Protein AF-A0A9W7JMW3-F1 (afdb_monomer_lite)

Secondary structure (DSSP, 8-state):
-HHHHHHHHHHTTHHHHHHHHTHHHHHHHHHHHHHHHHHHHHHHHTTT-------HHHHHHHHHHHHHHHHHHH-------S--PPPP---TTTEEEETTTTEEEE-SPPPGGGS--SS-TTSTTTTS--GGG-----

Structure (mmCIF, N/CA/C/O backbone):
data_AF-A0A9W7JMW3-F1
#
_entry.id   AF-A0A9W7JMW3-F1
#
loop_
_atom_site.group_PDB
_atom_site.id
_atom_site.type_symbol
_atom_site.label_atom_id
_atom_site.label_alt_id
_atom_site.label_comp_id
_atom_site.label_asym_id
_atom_site.label_entity_id
_atom_site.label_seq_id
_atom_site.pdbx_PDB_ins_code
_atom_site.Cartn_x
_atom_site.Cartn_y
_atom_site.Cartn_z
_atom_site.occupancy
_atom_site.B_iso_or_equiv
_atom_site.auth_seq_id
_atom_site.auth_comp_id
_atom_site.auth_asym_id
_atom_site.auth_atom_id
_atom_site.pdbx_PDB_model_num
ATOM 1 N N . MET A 1 1 ? 12.491 -7.756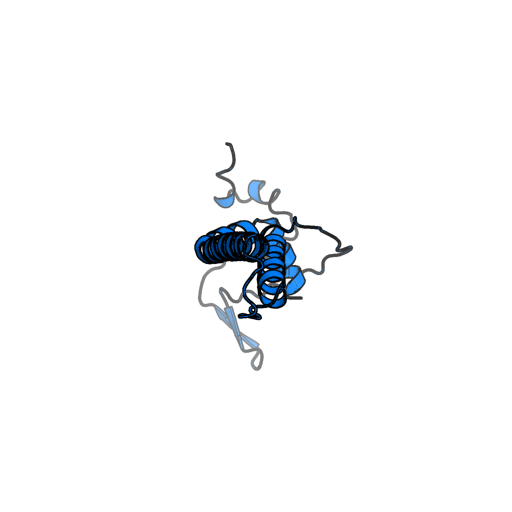 0.850 1.00 78.38 1 MET A N 1
ATOM 2 C CA . MET A 1 1 ? 12.387 -7.120 -0.487 1.00 78.38 1 MET A CA 1
ATOM 3 C C . MET A 1 1 ? 11.031 -6.43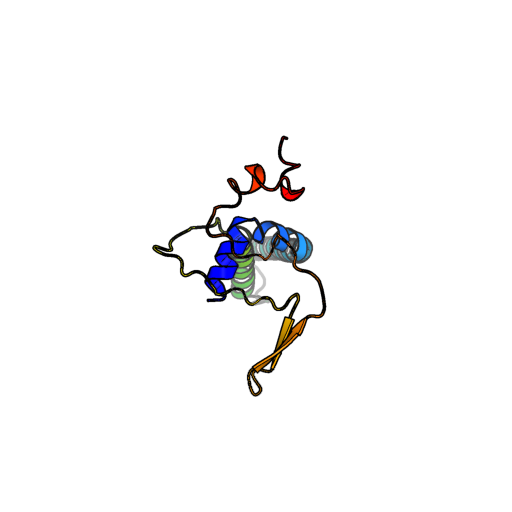7 -0.698 1.00 78.38 1 MET A C 1
ATOM 5 O O . MET A 1 1 ? 11.012 -5.236 -0.925 1.00 78.38 1 MET A O 1
ATOM 9 N N . GLN A 1 2 ? 9.910 -7.156 -0.553 1.00 83.00 2 GLN A N 1
ATOM 10 C CA . GLN A 1 2 ? 8.554 -6.598 -0.707 1.00 83.00 2 GLN A CA 1
ATOM 11 C C . GLN A 1 2 ? 8.212 -5.500 0.318 1.00 83.00 2 GLN A C 1
ATOM 13 O O . GLN A 1 2 ? 7.648 -4.474 -0.047 1.00 83.00 2 GLN A O 1
ATOM 18 N N . GLU A 1 3 ? 8.619 -5.648 1.584 1.00 81.19 3 GLU A N 1
ATOM 19 C CA . GLU A 1 3 ? 8.388 -4.604 2.598 1.00 81.19 3 GLU A CA 1
ATOM 20 C C . GLU A 1 3 ? 9.114 -3.285 2.298 1.00 81.19 3 GLU A C 1
ATOM 22 O O . GLU A 1 3 ? 8.619 -2.205 2.624 1.00 81.19 3 GLU A O 1
ATOM 27 N N . GLU A 1 4 ? 10.299 -3.344 1.686 1.00 79.69 4 GLU A N 1
ATOM 28 C CA . GLU A 1 4 ? 11.038 -2.140 1.305 1.00 79.69 4 GLU A CA 1
ATOM 29 C C . GLU A 1 4 ? 10.361 -1.408 0.152 1.00 79.69 4 GLU A C 1
ATOM 31 O O . GLU A 1 4 ? 10.333 -0.176 0.157 1.00 7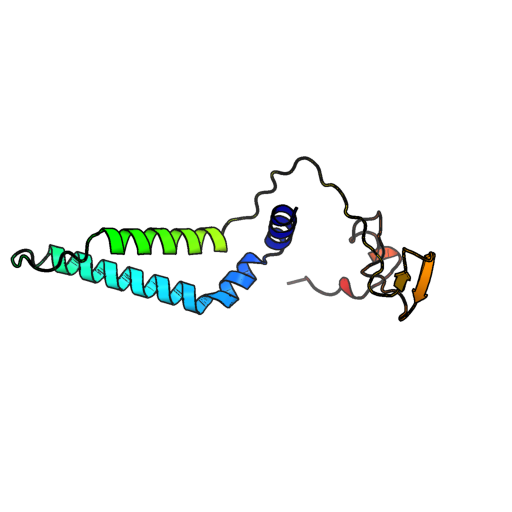9.69 4 GLU A O 1
ATOM 36 N N . ASP A 1 5 ? 9.808 -2.148 -0.810 1.00 80.19 5 ASP A N 1
ATOM 37 C CA . ASP A 1 5 ? 9.004 -1.578 -1.889 1.00 80.19 5 ASP A CA 1
ATOM 38 C C . ASP A 1 5 ? 7.738 -0.946 -1.329 1.00 80.19 5 ASP A C 1
ATOM 40 O O . ASP A 1 5 ? 7.464 0.212 -1.625 1.00 80.19 5 ASP A O 1
ATOM 44 N N . LEU A 1 6 ? 7.038 -1.638 -0.426 1.00 81.50 6 LEU A N 1
ATOM 45 C CA . LEU A 1 6 ? 5.866 -1.092 0.250 1.00 81.50 6 LEU A CA 1
ATOM 46 C C . LEU A 1 6 ? 6.211 0.210 0.988 1.00 81.50 6 LEU A C 1
ATOM 48 O O . LEU A 1 6 ? 5.522 1.213 0.823 1.00 81.50 6 LEU A O 1
ATOM 52 N N . LYS A 1 7 ? 7.326 0.252 1.731 1.00 81.38 7 LYS A N 1
ATOM 53 C CA . LYS A 1 7 ? 7.832 1.484 2.367 1.00 81.38 7 LYS A CA 1
ATOM 54 C C . LYS A 1 7 ? 8.094 2.595 1.340 1.00 81.38 7 LYS A C 1
ATOM 56 O O . LYS A 1 7 ? 7.827 3.759 1.626 1.00 81.38 7 LYS A O 1
ATOM 61 N N . ARG A 1 8 ? 8.602 2.280 0.144 1.00 79.81 8 ARG A N 1
ATOM 62 C CA . ARG A 1 8 ? 8.807 3.273 -0.931 1.00 79.81 8 ARG A CA 1
ATOM 63 C C . ARG A 1 8 ? 7.479 3.791 -1.477 1.00 79.81 8 ARG A C 1
ATOM 65 O O . ARG A 1 8 ? 7.360 4.997 -1.665 1.00 79.81 8 ARG A O 1
ATOM 72 N N . THR A 1 9 ? 6.487 2.928 -1.664 1.00 79.88 9 THR A N 1
ATOM 73 C CA . THR A 1 9 ? 5.144 3.320 -2.113 1.00 79.88 9 THR A CA 1
ATOM 74 C C . THR A 1 9 ? 4.437 4.178 -1.059 1.00 79.88 9 THR A C 1
ATOM 76 O O . THR A 1 9 ? 3.726 5.127 -1.394 1.00 79.88 9 THR A O 1
ATOM 79 N N . LYS A 1 10 ? 4.655 3.911 0.236 1.00 81.38 10 LYS A N 1
ATOM 80 C CA . LYS A 1 10 ? 4.120 4.720 1.351 1.00 81.38 10 LYS A CA 1
ATOM 81 C C . 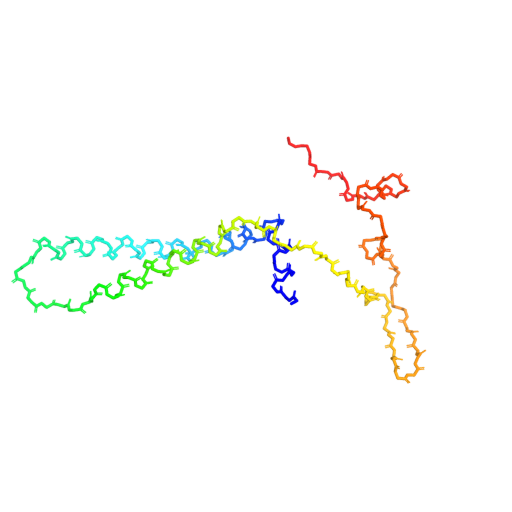LYS A 1 10 ? 4.598 6.172 1.306 1.00 81.38 10 LYS A C 1
ATOM 83 O O . LYS A 1 10 ? 3.813 7.078 1.567 1.00 81.38 10 LYS A O 1
ATOM 88 N N . LYS A 1 11 ? 5.836 6.416 0.855 1.00 79.62 11 LYS A N 1
ATOM 89 C CA . LYS A 1 11 ? 6.395 7.769 0.673 1.00 79.62 11 LYS A CA 1
ATOM 90 C C . LYS A 1 11 ? 5.529 8.663 -0.226 1.00 79.62 11 LYS A C 1
ATOM 92 O O . LYS A 1 11 ? 5.459 9.864 0.006 1.00 79.62 11 LYS A O 1
ATOM 97 N N . PHE A 1 12 ? 4.894 8.091 -1.246 1.00 76.31 12 PHE A N 1
ATOM 98 C CA . PHE A 1 12 ? 4.062 8.828 -2.203 1.00 76.31 12 PHE A CA 1
ATOM 99 C C . PHE A 1 12 ? 2.576 8.836 -1.824 1.00 76.31 12 PHE A C 1
ATOM 101 O O . PHE A 1 12 ? 1.733 9.200 -2.633 1.00 76.31 12 PHE A O 1
ATOM 108 N N . GLY A 1 13 ? 2.243 8.450 -0.589 1.00 75.88 13 GLY A N 1
ATOM 109 C CA . GLY A 1 13 ? 0.877 8.528 -0.085 1.00 75.88 13 GLY A CA 1
ATOM 110 C C . GLY A 1 13 ? -0.009 7.343 -0.458 1.00 75.88 13 GLY A C 1
ATOM 111 O O . GLY A 1 13 ? -1.225 7.483 -0.398 1.00 75.88 13 GLY A O 1
ATOM 112 N N . SER A 1 14 ? 0.551 6.170 -0.781 1.00 77.44 14 SER A N 1
ATOM 113 C CA . SER A 1 14 ? -0.273 4.954 -0.952 1.00 77.44 14 SER A CA 1
ATOM 114 C C . SER A 1 14 ? -1.150 4.647 0.262 1.00 77.44 14 SER A C 1
ATOM 116 O O . SER A 1 14 ? -2.269 4.188 0.090 1.00 77.44 14 SER A O 1
ATOM 118 N N . GLU A 1 15 ? -0.710 4.982 1.476 1.00 78.12 15 GLU A N 1
ATOM 119 C CA . GLU A 1 15 ? -1.547 4.891 2.680 1.00 78.12 15 GLU A CA 1
ATOM 120 C C . GLU A 1 15 ? -2.803 5.761 2.601 1.00 78.12 15 GLU A C 1
ATOM 122 O O . GLU A 1 15 ? -3.876 5.302 2.979 1.00 78.12 15 GLU A O 1
ATOM 127 N N . LYS A 1 16 ? -2.706 6.974 2.040 1.00 77.75 16 LYS A N 1
ATOM 128 C CA . LYS A 1 16 ? -3.866 7.857 1.841 1.00 77.75 16 LYS A CA 1
ATOM 129 C C . LYS A 1 16 ? -4.843 7.266 0.826 1.00 77.75 16 LYS A C 1
ATOM 131 O O . LYS A 1 16 ? -6.051 7.358 1.019 1.00 77.75 16 LYS A O 1
ATOM 136 N N . VAL A 1 17 ? -4.321 6.627 -0.224 1.00 78.06 17 VAL A N 1
ATOM 137 C CA . VAL A 1 17 ? -5.134 5.914 -1.221 1.00 78.06 17 VAL A CA 1
ATOM 138 C C . VAL A 1 17 ? -5.836 4.711 -0.582 1.00 78.06 17 VAL A C 1
ATOM 140 O O . VAL A 1 17 ? -7.043 4.558 -0.745 1.00 78.06 17 VAL A O 1
ATOM 143 N N . CYS A 1 18 ? -5.117 3.908 0.210 1.00 78.88 18 CYS A N 1
ATOM 144 C CA . CYS A 1 18 ? -5.684 2.772 0.941 1.00 78.88 18 CYS A CA 1
ATOM 145 C C . CYS A 1 18 ? -6.728 3.196 1.988 1.00 78.88 18 CYS A C 1
ATOM 147 O O . CYS A 1 18 ? -7.723 2.503 2.191 1.00 78.88 18 CYS A O 1
ATOM 149 N N . LEU A 1 19 ? -6.530 4.331 2.663 1.00 78.44 19 LEU A N 1
ATOM 150 C CA . LEU A 1 19 ? -7.492 4.876 3.627 1.00 78.44 19 LEU A CA 1
ATOM 151 C C . LEU A 1 19 ? -8.777 5.335 2.921 1.00 78.44 19 LEU A C 1
ATOM 153 O O . LEU A 1 19 ? -9.872 5.092 3.421 1.00 78.44 19 LEU A O 1
ATOM 157 N N . GLY A 1 20 ? -8.652 5.927 1.728 1.00 78.88 20 GLY A N 1
ATOM 158 C CA . GLY A 1 20 ? -9.791 6.262 0.873 1.00 78.88 20 GLY A CA 1
ATOM 159 C C . GLY A 1 20 ? -10.558 5.029 0.386 1.00 78.88 20 GLY A C 1
ATOM 160 O O . GLY A 1 20 ? -11.785 5.010 0.454 1.00 78.88 20 GLY A O 1
ATOM 161 N N . SER A 1 21 ? -9.860 3.972 -0.043 1.00 81.81 21 SER A N 1
ATOM 162 C CA . SER A 1 21 ? -10.512 2.743 -0.519 1.00 81.81 21 SER A CA 1
ATOM 163 C C . SER A 1 21 ? -11.185 1.941 0.601 1.00 81.81 21 SER A C 1
ATOM 165 O O . SER A 1 21 ? -12.239 1.350 0.383 1.00 81.81 21 SER A O 1
ATOM 167 N N . SER A 1 22 ? -10.630 1.962 1.817 1.00 81.50 22 SER A N 1
ATOM 168 C CA . SER A 1 22 ? -11.177 1.277 3.004 1.00 81.50 22 SER A CA 1
ATOM 169 C C . SER A 1 22 ? -12.040 2.175 3.905 1.00 81.50 22 SER A C 1
ATOM 171 O O . SER A 1 22 ? -12.372 1.813 5.038 1.00 81.50 22 SER A O 1
ATOM 173 N N . PHE A 1 23 ? -12.465 3.340 3.408 1.00 83.94 23 PHE A N 1
ATOM 174 C CA . PHE A 1 23 ? -13.175 4.351 4.197 1.00 83.94 23 PHE A CA 1
ATOM 175 C C . PHE A 1 23 ? -14.460 3.820 4.859 1.00 83.94 23 PHE A C 1
ATOM 177 O O . PHE A 1 23 ? -14.756 4.133 6.016 1.00 83.94 23 PHE A O 1
ATOM 184 N N . ALA A 1 24 ? -15.223 2.982 4.153 1.00 87.62 24 ALA A N 1
ATOM 185 C CA . ALA A 1 24 ? -16.447 2.383 4.685 1.00 87.62 24 ALA A CA 1
ATOM 186 C C . ALA A 1 24 ? -16.167 1.424 5.856 1.00 87.62 24 ALA A C 1
ATOM 188 O O . ALA A 1 24 ? -16.888 1.440 6.857 1.00 87.62 24 ALA A O 1
ATOM 189 N N . GLU A 1 25 ? -15.102 0.625 5.768 1.00 85.88 25 GLU A N 1
ATOM 190 C CA . GLU A 1 25 ? -14.715 -0.317 6.822 1.00 85.88 25 GLU A CA 1
ATOM 191 C C . GLU A 1 25 ? -14.248 0.410 8.080 1.00 85.88 25 GLU A C 1
ATOM 193 O O . GLU A 1 25 ? -14.693 0.087 9.186 1.00 85.88 25 GLU A O 1
ATOM 198 N N . HIS A 1 26 ? -13.426 1.449 7.912 1.00 85.19 26 HIS A N 1
ATOM 199 C CA . HIS A 1 26 ? -12.954 2.269 9.022 1.00 85.19 26 HIS A CA 1
ATOM 200 C C . HIS A 1 26 ? -14.125 2.938 9.764 1.00 85.19 26 HIS A C 1
ATOM 202 O O . HIS A 1 26 ? -14.222 2.878 10.994 1.00 85.19 26 HIS A O 1
ATOM 208 N N . ASN A 1 27 ? -15.092 3.489 9.024 1.00 85.94 27 ASN A N 1
ATOM 209 C CA . ASN A 1 27 ? -16.298 4.077 9.610 1.00 85.94 27 ASN A CA 1
ATOM 210 C C . ASN A 1 27 ? -17.203 3.043 10.291 1.00 85.94 27 ASN A C 1
ATOM 212 O O . ASN A 1 27 ? -17.777 3.325 11.347 1.00 85.94 27 ASN A O 1
ATOM 216 N N . ARG A 1 28 ? -17.317 1.834 9.731 1.00 87.62 28 ARG A N 1
ATOM 217 C CA . ARG A 1 28 ? -18.051 0.726 10.357 1.00 87.62 28 ARG A CA 1
ATOM 218 C C . ARG A 1 28 ? -17.426 0.343 11.697 1.00 87.62 28 ARG A C 1
ATOM 220 O O . ARG A 1 28 ? -18.146 0.190 12.682 1.00 87.62 28 ARG A O 1
ATOM 227 N N . MET A 1 29 ? -16.098 0.242 11.761 1.00 86.19 29 MET A N 1
ATOM 228 C CA . MET A 1 29 ? -15.383 -0.036 13.010 1.00 86.19 29 MET A CA 1
ATOM 229 C C . MET A 1 29 ? -15.587 1.076 14.040 1.00 86.19 29 MET A C 1
ATOM 231 O O . MET A 1 29 ? -15.882 0.776 15.196 1.00 86.19 29 MET A O 1
ATOM 235 N N . LYS A 1 30 ? -15.519 2.345 13.619 1.00 85.44 30 LYS A N 1
ATOM 236 C CA . LYS A 1 30 ? -15.781 3.498 14.490 1.00 85.44 30 LYS A CA 1
ATOM 237 C C . LYS A 1 30 ? -17.186 3.442 15.096 1.00 85.44 30 LYS A C 1
ATOM 239 O O . LYS A 1 30 ? -17.330 3.561 16.308 1.00 85.44 30 LYS A O 1
ATOM 244 N N . ARG A 1 31 ? -18.225 3.210 14.283 1.00 86.19 31 ARG A N 1
ATOM 245 C CA . ARG A 1 31 ? -19.619 3.099 14.761 1.00 86.19 31 ARG A CA 1
ATOM 246 C C . ARG A 1 31 ? -19.794 1.969 15.774 1.00 86.19 31 ARG A C 1
ATOM 248 O O . ARG A 1 31 ? -20.399 2.187 16.819 1.00 86.19 31 ARG A O 1
ATOM 255 N N . ASN A 1 32 ? -19.215 0.800 15.499 1.00 84.69 32 ASN A N 1
ATOM 256 C CA . ASN A 1 32 ? -19.257 -0.332 16.423 1.00 84.69 32 ASN A CA 1
ATOM 257 C C . ASN A 1 32 ? -18.587 0.012 17.759 1.00 84.69 32 ASN A C 1
ATOM 259 O O . ASN A 1 32 ? -19.141 -0.288 18.810 1.00 84.69 32 ASN A O 1
ATOM 263 N N . LEU A 1 33 ? -17.435 0.690 17.732 1.00 82.12 33 LEU A N 1
ATOM 264 C CA . LEU A 1 33 ? -16.745 1.129 18.945 1.00 82.12 33 LEU A CA 1
ATOM 265 C C . LEU A 1 33 ? -17.626 2.049 19.805 1.00 82.12 33 LEU A C 1
ATOM 267 O O . LEU A 1 33 ? -17.740 1.834 21.011 1.00 82.12 33 LEU A O 1
ATOM 271 N N . TYR A 1 34 ? -18.273 3.046 19.190 1.00 82.94 34 TYR A N 1
ATOM 272 C CA . TYR A 1 34 ? -19.188 3.949 19.896 1.00 82.94 34 TYR A CA 1
ATOM 273 C C . TYR A 1 34 ? -20.387 3.208 20.490 1.00 82.94 34 TYR A C 1
ATOM 275 O O . TYR A 1 34 ? -20.733 3.459 21.641 1.00 82.94 34 TYR A O 1
ATOM 283 N N . TYR A 1 35 ? -20.970 2.271 19.741 1.00 81.44 35 TYR A N 1
ATOM 284 C CA . TYR A 1 35 ? -22.086 1.446 20.204 1.00 81.44 35 TYR A CA 1
ATOM 285 C C . TYR A 1 35 ? -21.702 0.551 21.390 1.00 81.44 35 TYR A C 1
ATOM 287 O O . TYR A 1 35 ? -22.429 0.465 22.376 1.00 81.44 35 TYR A O 1
ATOM 295 N N . PHE A 1 36 ? -20.531 -0.088 21.344 1.00 76.12 36 PHE A N 1
ATOM 296 C CA . PHE A 1 36 ? -20.058 -0.890 22.471 1.00 76.12 36 PHE A CA 1
ATOM 297 C C . PHE A 1 36 ? -19.698 -0.029 23.683 1.00 76.12 36 PHE A C 1
ATOM 299 O O . PHE A 1 36 ? -19.967 -0.438 24.809 1.00 76.12 36 PHE A O 1
ATOM 306 N N . LYS A 1 37 ? -19.138 1.168 23.472 1.00 77.19 37 LYS A N 1
ATOM 307 C CA . LYS A 1 37 ? -18.853 2.112 24.557 1.00 77.19 37 LYS A CA 1
ATOM 308 C C . LYS A 1 37 ? -20.143 2.556 25.251 1.00 77.19 37 LYS A C 1
ATOM 310 O O . LYS A 1 37 ? -20.197 2.536 26.475 1.00 77.19 37 LYS A O 1
ATOM 315 N N . SER A 1 38 ? -21.187 2.918 24.501 1.00 72.69 38 SER A N 1
ATOM 316 C CA . SER A 1 38 ? -22.474 3.309 25.091 1.00 72.69 38 SER A CA 1
ATOM 317 C C . SER A 1 38 ? -23.158 2.147 25.812 1.00 72.69 38 SER A C 1
ATOM 319 O O . SER A 1 38 ? -23.662 2.343 26.914 1.00 72.69 38 SER A O 1
ATOM 321 N N . LEU A 1 39 ? -23.117 0.938 25.241 1.00 72.44 39 LEU A N 1
ATOM 322 C CA . LEU A 1 39 ? -23.639 -0.274 25.876 1.00 72.44 39 LEU A CA 1
ATOM 323 C C . LEU A 1 39 ? -22.915 -0.579 27.197 1.00 72.44 39 LEU A C 1
ATOM 325 O O . LEU A 1 39 ? -23.553 -0.905 28.193 1.00 72.44 39 LEU A O 1
ATOM 329 N N . PHE A 1 40 ? -21.588 -0.431 27.219 1.00 69.12 40 PHE A N 1
ATOM 330 C CA . PHE A 1 40 ? -20.783 -0.627 28.423 1.00 69.12 40 PHE A CA 1
ATOM 331 C C . PHE A 1 40 ? -21.129 0.399 29.515 1.00 69.12 40 PHE A C 1
ATOM 333 O O . PHE A 1 40 ? -21.404 0.007 30.646 1.00 69.12 40 PHE A O 1
ATOM 340 N N . LEU A 1 41 ? -21.213 1.693 29.170 1.00 67.69 41 LEU A N 1
ATOM 341 C CA . LEU A 1 41 ? -21.619 2.748 30.112 1.00 67.69 41 LEU A CA 1
ATOM 342 C C . LEU A 1 41 ? -23.054 2.569 30.639 1.00 67.69 41 LEU A C 1
ATOM 344 O O . LEU A 1 41 ? -23.340 2.927 31.781 1.00 67.69 41 LEU A O 1
ATOM 348 N N . TRP A 1 42 ? -23.969 2.053 29.814 1.00 57.50 42 TRP A N 1
ATOM 349 C CA . TRP A 1 42 ? -25.348 1.780 30.222 1.00 57.50 42 TRP A CA 1
ATOM 350 C C . TRP A 1 42 ? -25.415 0.640 31.245 1.00 57.50 42 TRP A C 1
ATOM 352 O O . TRP A 1 42 ? -26.012 0.808 32.307 1.00 57.50 42 TRP A O 1
ATOM 362 N N . ASN A 1 43 ? -24.718 -0.468 30.977 1.00 59.69 43 ASN A N 1
ATOM 363 C CA . ASN A 1 43 ? -24.677 -1.633 31.865 1.00 59.69 43 ASN A CA 1
ATOM 364 C C . ASN A 1 43 ? -24.023 -1.334 33.228 1.00 59.69 43 ASN A C 1
ATOM 366 O O . ASN A 1 43 ? -24.403 -1.938 34.231 1.00 59.69 43 ASN A O 1
ATOM 370 N N . GLU A 1 44 ? -23.066 -0.399 33.300 1.00 62.81 44 GLU A N 1
ATOM 371 C CA . GLU A 1 44 ? -22.494 0.047 34.581 1.00 62.81 44 GLU A CA 1
ATOM 372 C C . GLU A 1 44 ? -23.496 0.821 35.450 1.00 62.81 44 GLU A C 1
ATOM 374 O O . GLU A 1 44 ? -23.465 0.687 36.674 1.00 62.81 44 GLU A O 1
ATOM 379 N N . LYS A 1 45 ? -24.408 1.592 34.839 1.00 64.75 45 LYS A N 1
ATOM 380 C CA . LYS A 1 45 ? -25.454 2.338 35.559 1.00 64.75 45 LYS A CA 1
ATOM 381 C C . LYS A 1 45 ? -26.605 1.454 36.049 1.00 64.75 45 LYS A C 1
ATOM 383 O O . LYS A 1 45 ? -27.248 1.806 37.032 1.00 64.75 45 LYS A O 1
ATOM 388 N N . THR A 1 46 ? -26.873 0.318 35.406 1.00 58.88 46 THR A N 1
ATOM 389 C CA . THR A 1 46 ? -28.045 -0.542 35.676 1.00 58.88 46 THR A CA 1
ATOM 390 C C . THR A 1 46 ? -27.722 -1.786 36.519 1.00 58.88 46 THR A C 1
ATOM 392 O O . THR A 1 46 ? -28.312 -2.841 36.304 1.00 58.88 46 THR A O 1
ATOM 395 N N . ARG A 1 47 ? -26.777 -1.688 37.466 1.00 54.00 47 ARG A N 1
ATOM 396 C CA . ARG A 1 47 ? -26.097 -2.786 38.201 1.00 54.00 47 ARG A CA 1
ATOM 397 C C . ARG A 1 47 ? -26.951 -3.712 39.108 1.00 54.00 47 ARG A C 1
ATOM 399 O O . ARG A 1 47 ? -26.424 -4.255 40.071 1.00 54.00 47 ARG A O 1
ATOM 406 N N . ASN A 1 48 ? -28.219 -3.969 38.785 1.00 51.41 48 ASN A N 1
ATOM 407 C CA . ASN A 1 48 ? -29.113 -4.834 39.570 1.00 51.41 48 ASN A CA 1
ATOM 408 C C . ASN A 1 48 ? -29.481 -6.178 38.906 1.00 51.41 48 ASN A C 1
ATOM 410 O O . ASN A 1 48 ? -30.274 -6.915 39.483 1.00 51.41 48 ASN A O 1
ATOM 414 N N . LEU A 1 49 ? -28.942 -6.544 37.732 1.00 54.16 49 LEU A N 1
ATOM 415 C CA . LEU A 1 49 ? -29.272 -7.827 37.081 1.00 54.16 49 LEU A CA 1
ATOM 416 C C . LEU A 1 49 ? -28.025 -8.613 36.628 1.00 54.16 49 LEU A C 1
ATOM 418 O O . LEU A 1 49 ? -27.212 -8.083 35.866 1.00 54.16 49 LEU A O 1
ATOM 422 N N . PRO A 1 50 ? -27.862 -9.885 37.053 1.00 48.22 50 PRO A N 1
ATOM 423 C CA . PRO A 1 50 ? -26.690 -10.694 36.757 1.00 48.22 50 PRO A CA 1
ATOM 424 C C . PRO A 1 50 ? -26.927 -11.488 35.475 1.00 48.22 50 PRO A C 1
ATOM 426 O O . PRO A 1 50 ? -27.118 -12.700 35.508 1.00 48.22 50 PRO A O 1
ATOM 429 N N . THR A 1 51 ? -26.998 -10.844 34.314 1.00 47.22 51 THR A N 1
ATOM 430 C CA . THR A 1 51 ? -27.057 -11.618 33.065 1.00 47.22 51 THR A CA 1
ATOM 431 C C . THR A 1 51 ? -26.614 -10.781 31.885 1.00 47.22 51 THR A C 1
ATOM 433 O O . THR A 1 51 ? -27.398 -10.060 31.286 1.00 47.22 51 THR A O 1
ATOM 436 N N . GLN A 1 52 ? -25.325 -10.867 31.567 1.00 50.91 52 GLN A N 1
ATOM 437 C CA . GLN A 1 52 ? -24.826 -11.210 30.235 1.00 50.91 52 GLN A CA 1
ATOM 438 C C . GLN A 1 52 ? -23.349 -10.830 30.190 1.00 50.91 52 GLN A C 1
ATOM 440 O O . GLN A 1 52 ? -22.963 -9.678 30.015 1.00 50.91 52 GLN A O 1
ATOM 445 N N . THR A 1 53 ? -22.509 -11.844 30.335 1.00 50.91 53 THR A N 1
ATOM 446 C CA . THR A 1 53 ? -21.052 -11.824 30.223 1.00 50.91 53 THR A CA 1
ATOM 447 C C . THR A 1 53 ? -20.606 -11.510 28.786 1.00 50.91 53 THR A C 1
ATOM 449 O O . THR A 1 53 ? -19.736 -12.182 28.243 1.00 50.91 53 THR A O 1
ATOM 452 N N . ARG A 1 54 ? -21.180 -10.503 28.103 1.00 57.56 54 ARG A N 1
ATOM 453 C CA . ARG A 1 54 ? -20.591 -9.965 26.867 1.00 57.56 54 ARG A CA 1
ATOM 454 C C . ARG A 1 54 ? -19.448 -9.049 27.274 1.00 57.56 54 ARG A C 1
ATOM 456 O O . ARG A 1 54 ? -19.543 -7.835 27.394 1.00 57.56 54 ARG A O 1
ATOM 463 N N . SER A 1 55 ? -18.395 -9.768 27.617 1.00 62.34 55 SER A N 1
ATOM 464 C CA . SER A 1 55 ? -17.260 -9.402 28.429 1.00 62.34 55 SER A CA 1
ATOM 465 C C . SER A 1 55 ? -16.452 -8.242 27.844 1.00 62.34 55 SER A C 1
ATOM 467 O O . SER A 1 55 ? -16.341 -8.156 26.617 1.00 62.34 55 SER A O 1
ATOM 469 N N . PRO A 1 56 ? -15.788 -7.433 28.685 1.00 62.97 56 PRO A N 1
ATOM 470 C CA . PRO A 1 56 ? -14.791 -6.424 28.291 1.00 62.97 56 PRO A CA 1
ATOM 471 C C . PRO A 1 56 ? -13.767 -6.893 27.234 1.00 62.97 56 PRO A C 1
ATOM 473 O O . PRO A 1 56 ? -13.200 -6.072 26.521 1.00 62.97 56 PRO A O 1
ATOM 476 N N . ILE A 1 57 ? -13.590 -8.206 27.060 1.00 68.06 57 ILE A N 1
ATOM 477 C CA . ILE A 1 57 ? -12.834 -8.854 25.977 1.00 68.06 57 ILE A CA 1
ATOM 478 C C . ILE A 1 57 ? -13.296 -8.393 24.582 1.00 68.06 57 ILE A C 1
ATOM 480 O O . ILE A 1 57 ? -12.464 -8.064 23.738 1.00 68.06 57 ILE A O 1
ATOM 484 N N . VAL A 1 58 ? -14.609 -8.316 24.328 1.00 69.25 58 VAL A N 1
ATOM 485 C CA . VAL A 1 58 ? -15.146 -7.895 23.022 1.00 69.25 58 VAL A CA 1
ATOM 486 C C . VAL A 1 58 ? -14.811 -6.425 22.769 1.00 69.25 58 VAL A C 1
ATOM 488 O O . VAL A 1 58 ? -14.294 -6.086 21.707 1.00 69.25 58 VAL A O 1
ATOM 491 N N . TYR A 1 59 ? -15.009 -5.558 23.763 1.00 71.38 59 TYR A N 1
ATOM 492 C CA . TYR A 1 59 ? -14.666 -4.137 23.673 1.00 71.38 59 TYR A CA 1
ATOM 493 C C . TYR A 1 59 ? -13.159 -3.908 23.464 1.00 71.38 59 TYR A C 1
ATOM 495 O O . TYR A 1 59 ? -12.771 -3.156 22.568 1.00 71.38 59 TYR A O 1
ATOM 503 N N . ASN A 1 60 ? -12.309 -4.633 24.199 1.00 75.69 60 ASN A N 1
ATOM 504 C CA . ASN A 1 60 ? -10.855 -4.604 24.025 1.00 75.69 60 ASN A CA 1
ATOM 505 C C . ASN A 1 60 ? -10.428 -5.064 22.625 1.00 75.69 60 ASN A C 1
ATOM 507 O O . ASN A 1 60 ? -9.546 -4.453 22.024 1.00 75.69 60 ASN A O 1
ATOM 511 N N . SER A 1 61 ? -11.086 -6.083 22.062 1.00 76.19 61 SER A N 1
ATOM 512 C CA . SER A 1 61 ? -10.810 -6.537 20.695 1.00 76.19 61 SER A CA 1
ATOM 513 C C . SER A 1 61 ? -11.155 -5.473 19.642 1.00 76.19 61 SER A C 1
ATOM 515 O O . SER A 1 61 ? -10.375 -5.254 18.716 1.00 76.19 61 SER A O 1
ATOM 517 N N . PHE A 1 62 ? -12.272 -4.749 19.804 1.00 77.62 62 PHE A N 1
ATOM 518 C CA . PHE A 1 62 ? -12.657 -3.656 18.904 1.00 77.62 62 PHE A CA 1
ATOM 519 C C . PHE A 1 62 ? -11.723 -2.450 19.026 1.00 77.62 62 PHE A C 1
ATOM 521 O O . PHE A 1 62 ? -11.333 -1.892 18.001 1.00 77.62 62 PHE A O 1
ATOM 528 N N . LEU A 1 63 ? -11.324 -2.087 20.249 1.00 79.62 63 LEU A N 1
ATOM 529 C CA . LEU A 1 63 ? -10.321 -1.050 20.499 1.00 79.62 63 LEU A CA 1
ATOM 530 C C . LEU A 1 63 ? -8.986 -1.388 19.831 1.00 79.62 63 LEU A C 1
ATOM 532 O O . LEU A 1 63 ? -8.467 -0.581 19.065 1.00 79.62 63 LEU A O 1
ATOM 536 N N . TYR A 1 64 ? -8.462 -2.594 20.060 1.00 80.31 64 TYR A N 1
ATOM 537 C CA . TYR A 1 64 ? -7.203 -3.043 19.467 1.00 80.31 64 TYR A CA 1
ATOM 538 C C . TYR A 1 64 ? -7.259 -3.030 17.933 1.00 80.31 64 TYR A C 1
ATOM 540 O O . TYR A 1 64 ? -6.369 -2.499 17.267 1.00 80.31 64 TYR A O 1
ATOM 548 N N . ARG A 1 65 ? -8.347 -3.550 17.355 1.00 80.31 65 ARG A N 1
ATOM 549 C CA . ARG A 1 65 ? -8.526 -3.619 15.900 1.00 80.31 65 ARG A CA 1
ATOM 550 C C . ARG A 1 65 ? -8.680 -2.233 15.260 1.00 80.31 65 ARG A C 1
ATOM 552 O O . ARG A 1 65 ? -8.143 -2.008 14.178 1.00 80.31 65 ARG A O 1
ATOM 559 N N . TYR A 1 66 ? -9.380 -1.306 15.917 1.00 78.56 66 TYR A N 1
ATOM 560 C CA . TYR A 1 66 ? -9.539 0.074 15.447 1.00 78.56 66 TYR A CA 1
ATOM 561 C C . TYR A 1 66 ? -8.229 0.868 15.545 1.00 78.56 66 TYR A C 1
ATOM 563 O O . TYR A 1 66 ? -7.858 1.562 14.596 1.00 78.56 66 TYR A O 1
ATOM 571 N N . SER A 1 67 ? -7.481 0.708 16.640 1.00 79.25 67 SER A N 1
ATOM 572 C CA . SER A 1 67 ? -6.155 1.312 16.807 1.00 79.25 67 SER A CA 1
ATOM 573 C C . SER A 1 67 ? -5.165 0.800 15.762 1.00 79.25 67 SER A C 1
ATOM 575 O O . SER A 1 67 ? -4.494 1.610 15.129 1.00 79.25 67 SER A O 1
ATOM 577 N N . ASN A 1 68 ? -5.135 -0.511 15.495 1.00 81.19 68 ASN A N 1
ATOM 578 C CA . ASN A 1 68 ? -4.294 -1.084 14.440 1.00 81.19 68 ASN A CA 1
ATOM 579 C C . ASN A 1 68 ? -4.701 -0.607 13.043 1.00 81.19 68 ASN A C 1
ATOM 581 O O . ASN A 1 68 ? -3.831 -0.262 12.252 1.00 81.19 68 ASN A O 1
ATOM 585 N N . SER A 1 69 ? -6.002 -0.539 12.737 1.00 77.56 69 SER A N 1
ATOM 586 C CA . SER A 1 69 ? -6.488 0.007 11.460 1.00 77.56 69 SER A CA 1
ATOM 587 C C . SER A 1 69 ? -5.999 1.441 11.260 1.00 77.56 69 SER A C 1
ATOM 589 O O . SER A 1 69 ? -5.397 1.753 10.233 1.00 77.56 69 SER A O 1
ATOM 591 N N . THR A 1 70 ? -6.180 2.283 12.278 1.00 77.62 70 THR A N 1
ATOM 592 C CA . THR A 1 70 ? -5.758 3.686 12.250 1.00 77.62 70 THR A CA 1
ATOM 593 C C . THR A 1 70 ? -4.241 3.796 12.102 1.00 77.62 70 THR A C 1
ATOM 595 O O . THR A 1 70 ? -3.763 4.484 11.203 1.00 77.62 70 THR A O 1
ATOM 598 N N . TYR A 1 71 ? -3.482 3.056 12.915 1.00 76.00 71 TYR A N 1
ATOM 599 C CA . TYR A 1 71 ? -2.021 3.044 12.897 1.00 76.00 71 TYR A CA 1
ATOM 600 C C . TYR A 1 71 ? -1.472 2.590 11.543 1.00 76.00 71 TYR A C 1
ATOM 602 O O . TYR A 1 71 ? -0.669 3.296 10.947 1.00 76.00 71 TYR A O 1
ATOM 610 N N . CYS A 1 72 ? -1.947 1.469 10.997 1.00 72.88 72 CYS A N 1
ATOM 611 C CA . CYS A 1 72 ? -1.498 0.967 9.697 1.00 72.88 72 CYS A CA 1
ATOM 612 C C . CYS A 1 72 ? -1.817 1.925 8.540 1.00 72.88 72 CYS A C 1
ATOM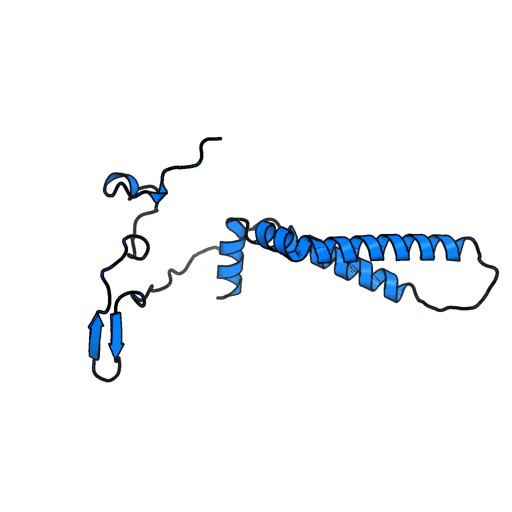 614 O O . CYS A 1 72 ? -1.069 1.956 7.562 1.00 72.88 72 CYS A O 1
ATOM 616 N N . SER A 1 73 ? -2.912 2.683 8.648 1.00 71.06 73 SER A N 1
ATOM 617 C CA . SER A 1 73 ? -3.382 3.613 7.615 1.00 71.06 73 SER A CA 1
ATOM 618 C C . SER A 1 73 ? -2.784 5.022 7.697 1.00 71.06 73 SER A C 1
ATOM 620 O O . SER A 1 73 ? -2.858 5.765 6.723 1.00 71.06 73 SER A O 1
ATOM 622 N N . ALA A 1 74 ? -2.215 5.399 8.844 1.00 69.38 74 ALA A N 1
ATOM 623 C CA . ALA A 1 74 ? -1.745 6.758 9.113 1.00 69.38 74 ALA A CA 1
ATOM 624 C C . ALA A 1 74 ? -0.278 6.809 9.568 1.00 69.38 74 ALA A C 1
ATOM 626 O O . ALA A 1 74 ? 0.169 7.847 10.058 1.00 69.38 74 ALA A O 1
ATOM 627 N N . PHE A 1 75 ? 0.470 5.706 9.452 1.00 71.44 75 PHE A N 1
ATOM 628 C CA . PHE A 1 75 ? 1.844 5.652 9.939 1.00 71.44 75 PHE A CA 1
ATOM 629 C C . PHE A 1 75 ? 2.777 6.504 9.065 1.00 71.44 75 PHE A C 1
ATOM 631 O O . PHE A 1 75 ? 3.067 6.133 7.928 1.00 71.44 75 PHE A O 1
ATOM 638 N N . PRO A 1 76 ? 3.330 7.618 9.577 1.00 67.12 76 PRO A N 1
ATOM 639 C CA . PRO A 1 76 ? 4.185 8.474 8.771 1.00 67.12 76 PRO A CA 1
ATOM 640 C C . PRO A 1 76 ? 5.423 7.709 8.292 1.00 67.12 76 PRO A C 1
ATOM 642 O O . PRO A 1 76 ? 6.070 6.975 9.042 1.00 67.12 76 PRO A O 1
ATOM 645 N N . TYR A 1 77 ? 5.772 7.891 7.016 1.00 71.88 77 TYR A N 1
ATOM 646 C CA . TYR A 1 77 ? 6.927 7.236 6.408 1.00 71.88 77 TYR A CA 1
ATOM 647 C C . TYR A 1 77 ? 8.220 7.558 7.173 1.00 71.88 77 TYR A C 1
ATOM 649 O O . TYR A 1 77 ? 8.744 8.669 7.090 1.00 71.88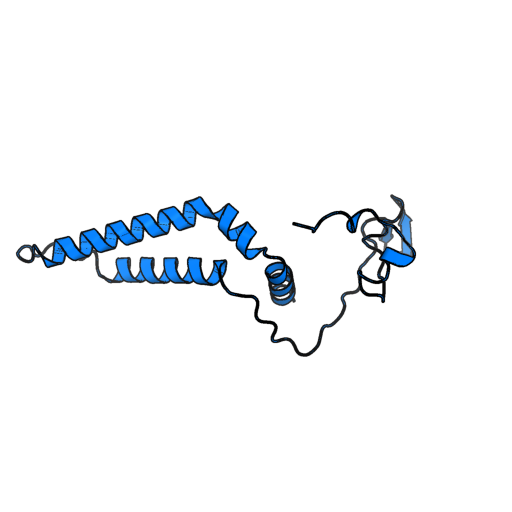 77 TYR A O 1
ATOM 657 N N . GLN A 1 78 ? 8.785 6.560 7.855 1.00 69.06 78 GLN A N 1
ATOM 658 C CA . GLN A 1 78 ? 10.078 6.671 8.525 1.00 69.06 78 GLN A CA 1
ATOM 659 C C . GLN A 1 78 ? 11.157 5.959 7.699 1.00 69.06 78 GLN A C 1
ATOM 661 O O . GLN A 1 78 ? 11.145 4.738 7.516 1.00 69.06 78 GLN A O 1
ATOM 666 N N . LYS A 1 79 ? 12.109 6.726 7.155 1.00 65.62 79 LYS A N 1
ATOM 667 C CA . LYS A 1 79 ? 13.208 6.179 6.348 1.00 65.62 79 LYS A CA 1
ATOM 668 C C . LYS A 1 79 ? 14.387 5.795 7.240 1.00 65.62 79 LYS A C 1
ATOM 670 O O . LYS A 1 79 ? 15.234 6.628 7.526 1.00 65.62 79 LYS A O 1
ATOM 675 N N . THR A 1 80 ? 14.479 4.521 7.609 1.00 67.12 80 THR A N 1
ATOM 676 C CA . THR A 1 80 ? 15.577 3.999 8.449 1.00 67.12 80 THR A CA 1
ATOM 677 C C . THR A 1 80 ? 16.709 3.322 7.664 1.00 67.12 80 THR A C 1
ATOM 679 O O . THR A 1 80 ? 17.726 2.944 8.238 1.00 67.12 80 THR A O 1
ATOM 682 N N . MET A 1 81 ? 16.575 3.159 6.342 1.00 70.50 81 MET A N 1
ATOM 683 C CA . MET A 1 81 ? 17.548 2.392 5.551 1.00 70.50 81 MET A CA 1
ATOM 684 C C . MET A 1 81 ? 18.832 3.165 5.222 1.00 70.50 81 MET A C 1
ATOM 686 O O . MET A 1 81 ? 18.773 4.234 4.609 1.00 70.50 81 MET A O 1
ATOM 690 N N . LYS A 1 82 ? 19.982 2.556 5.559 1.00 72.94 82 LYS A N 1
ATOM 691 C CA . LYS A 1 82 ? 21.340 3.115 5.407 1.00 72.94 82 LYS A CA 1
ATOM 692 C C . LYS A 1 82 ? 21.859 3.132 3.962 1.00 72.94 82 LYS A C 1
ATOM 694 O O . LYS A 1 82 ? 22.536 4.076 3.572 1.00 72.94 82 LYS A O 1
ATOM 699 N N . ARG A 1 83 ? 21.546 2.117 3.148 1.00 76.38 83 ARG A N 1
ATOM 700 C CA . ARG A 1 83 ? 21.917 2.032 1.720 1.00 76.38 83 ARG A CA 1
ATOM 701 C C . ARG A 1 83 ? 20.771 1.429 0.909 1.00 76.38 83 ARG A C 1
ATOM 703 O O . ARG A 1 83 ? 19.913 0.749 1.462 1.00 76.38 83 ARG A O 1
ATOM 710 N N . ARG A 1 84 ? 20.729 1.720 -0.394 1.00 74.50 84 ARG A N 1
ATOM 711 C CA . ARG A 1 84 ? 19.725 1.188 -1.328 1.00 74.50 84 ARG A CA 1
ATOM 712 C C . ARG A 1 84 ? 20.426 0.412 -2.433 1.00 74.50 84 ARG A C 1
ATOM 714 O O . ARG A 1 84 ? 21.262 0.982 -3.123 1.00 74.50 84 ARG A O 1
ATOM 721 N N . ILE A 1 85 ? 20.047 -0.848 -2.609 1.00 80.50 85 ILE A N 1
ATOM 722 C CA . ILE A 1 85 ? 20.468 -1.665 -3.750 1.00 80.50 85 ILE A CA 1
ATOM 723 C C . ILE A 1 85 ? 19.513 -1.361 -4.914 1.00 80.50 85 ILE A C 1
ATOM 725 O O . ILE A 1 85 ? 18.289 -1.345 -4.726 1.00 80.50 85 ILE A O 1
ATOM 729 N N . LYS A 1 86 ? 20.070 -1.045 -6.091 1.00 78.19 86 LYS A N 1
ATOM 730 C CA . LYS A 1 86 ? 19.294 -0.865 -7.327 1.00 78.19 86 LYS A CA 1
ATOM 731 C C . LYS A 1 86 ? 18.873 -2.243 -7.849 1.00 78.19 86 LYS A C 1
ATOM 733 O O . LYS A 1 86 ? 19.650 -3.190 -7.773 1.00 78.19 86 LYS A O 1
ATOM 738 N N . ARG A 1 87 ? 17.642 -2.356 -8.353 1.00 77.94 87 ARG A N 1
ATOM 739 C CA . ARG A 1 87 ? 17.210 -3.550 -9.091 1.00 77.94 87 ARG A CA 1
ATOM 740 C C . ARG A 1 87 ? 17.664 -3.435 -10.540 1.00 77.94 87 ARG A C 1
ATOM 742 O O . ARG A 1 87 ? 17.757 -2.326 -11.057 1.00 77.94 87 ARG A O 1
ATOM 749 N N . ILE A 1 88 ? 17.916 -4.579 -11.165 1.00 78.62 88 ILE A N 1
ATOM 750 C CA . ILE A 1 88 ? 18.078 -4.666 -12.615 1.00 78.62 88 ILE A CA 1
ATOM 751 C C . ILE A 1 88 ? 16.669 -4.636 -13.210 1.00 78.62 88 ILE A C 1
ATOM 753 O O . ILE A 1 88 ? 15.857 -5.516 -12.921 1.00 78.62 88 ILE A O 1
ATOM 757 N N . GLU A 1 89 ? 16.364 -3.596 -13.981 1.00 76.50 89 GLU A N 1
ATOM 758 C CA . GLU A 1 89 ? 15.111 -3.491 -14.727 1.00 76.50 89 GLU A CA 1
ATOM 759 C C . GLU A 1 89 ? 15.272 -4.233 -16.054 1.00 76.50 89 GLU A C 1
ATOM 761 O O . GLU A 1 89 ? 16.109 -3.876 -16.882 1.00 76.50 89 GLU A O 1
ATOM 766 N N . LEU A 1 90 ? 14.504 -5.310 -16.232 1.00 79.31 90 LEU A N 1
ATOM 767 C CA . LEU A 1 90 ? 14.478 -6.056 -17.485 1.00 79.31 90 LEU A CA 1
ATOM 768 C C . LEU A 1 90 ? 13.491 -5.390 -18.458 1.00 79.31 90 LEU A C 1
ATOM 770 O O . LEU A 1 90 ? 12.381 -5.050 -18.033 1.00 79.31 90 LEU A O 1
ATOM 774 N N . PRO A 1 91 ? 13.835 -5.252 -19.753 1.00 75.12 91 PRO A N 1
ATOM 775 C CA . PRO A 1 91 ? 12.986 -4.637 -20.778 1.00 75.12 91 PRO A CA 1
ATOM 776 C C . PRO A 1 91 ? 11.828 -5.556 -21.216 1.00 75.12 91 PRO A C 1
ATOM 778 O O . PRO A 1 91 ? 11.606 -5.799 -22.398 1.00 75.12 91 PRO A O 1
ATOM 781 N N . THR A 1 92 ? 11.045 -6.030 -20.246 1.00 76.00 92 THR A N 1
ATOM 782 C CA . THR A 1 92 ? 9.868 -6.902 -20.431 1.00 76.00 92 THR A CA 1
ATOM 783 C C . THR A 1 92 ? 8.766 -6.262 -21.269 1.00 76.00 92 THR A C 1
ATOM 785 O O . THR A 1 92 ? 7.918 -6.952 -21.818 1.00 76.00 92 THR A O 1
ATOM 788 N N . HIS A 1 93 ? 8.779 -4.937 -21.387 1.00 72.50 93 HIS A N 1
ATOM 789 C CA . HIS A 1 93 ? 7.799 -4.189 -22.161 1.00 72.50 93 HIS A CA 1
ATOM 790 C C . HIS A 1 93 ? 7.970 -4.335 -23.676 1.00 72.50 93 HIS A C 1
ATOM 792 O O . HIS A 1 93 ? 7.033 -4.016 -24.396 1.00 72.50 93 HIS A O 1
ATOM 798 N N . TYR A 1 94 ? 9.142 -4.765 -24.159 1.00 70.31 94 TYR A N 1
ATOM 799 C CA . TYR A 1 94 ? 9.490 -4.680 -25.582 1.00 70.31 94 TYR A CA 1
ATOM 800 C C . TYR A 1 94 ? 10.161 -5.923 -26.134 1.00 70.31 94 TYR A C 1
ATOM 802 O O . TYR A 1 94 ? 10.099 -6.124 -27.344 1.00 70.31 94 TYR A O 1
ATOM 810 N N . SER A 1 95 ? 10.796 -6.740 -25.293 1.00 77.62 95 SER A N 1
ATOM 811 C CA . SER A 1 95 ? 11.453 -7.955 -25.746 1.00 77.62 95 SER A CA 1
ATOM 812 C C . SER A 1 95 ? 11.170 -9.147 -24.847 1.00 77.62 95 SER A C 1
ATOM 814 O O . SER A 1 95 ? 11.282 -9.091 -23.622 1.00 77.62 95 SER A O 1
ATOM 816 N N . GLU A 1 96 ? 10.857 -10.261 -25.495 1.00 83.50 96 GLU A N 1
ATOM 817 C CA . GLU A 1 96 ? 10.852 -11.575 -24.875 1.00 83.50 96 GLU A CA 1
ATOM 818 C C . GLU A 1 96 ? 12.122 -12.304 -25.298 1.00 83.50 96 GLU A C 1
ATOM 820 O O . GLU A 1 96 ? 12.440 -12.416 -26.487 1.00 83.50 96 GLU A O 1
ATOM 825 N N . VAL A 1 97 ? 12.883 -12.776 -24.312 1.00 85.38 97 VAL A N 1
ATOM 826 C CA . VAL A 1 97 ? 14.141 -13.483 -24.540 1.00 85.38 97 VAL A CA 1
ATOM 827 C C . VAL A 1 97 ? 13.962 -14.937 -24.143 1.00 85.38 97 VAL A C 1
ATOM 829 O O . VAL A 1 97 ? 13.714 -15.266 -22.985 1.00 85.38 97 VAL A O 1
ATOM 832 N N . ASN A 1 98 ? 14.154 -15.835 -25.101 1.00 86.62 98 ASN A N 1
ATOM 833 C CA . ASN A 1 98 ? 14.341 -17.240 -24.802 1.00 86.62 98 ASN A CA 1
ATOM 834 C C . ASN A 1 98 ? 15.768 -17.443 -24.280 1.00 86.62 98 ASN A C 1
ATOM 836 O O . ASN A 1 98 ? 16.715 -17.589 -25.054 1.00 86.62 98 ASN A O 1
ATOM 840 N N . HIS A 1 99 ? 15.920 -17.465 -22.956 1.00 85.56 99 HIS A N 1
ATOM 841 C CA . HIS A 1 99 ? 17.215 -17.626 -22.290 1.00 85.56 99 HIS A CA 1
ATOM 842 C C . HIS A 1 99 ? 17.865 -19.001 -22.511 1.00 85.56 99 HIS A C 1
ATOM 844 O O . HIS A 1 99 ? 19.061 -19.144 -22.279 1.00 85.56 99 HIS A O 1
ATOM 850 N N . ARG A 1 100 ? 17.114 -20.004 -22.993 1.00 88.06 100 ARG A N 1
ATOM 851 C CA . ARG A 1 100 ? 17.654 -21.333 -23.320 1.00 88.06 100 ARG A CA 1
ATOM 852 C C . ARG A 1 100 ? 18.359 -21.353 -24.676 1.00 88.06 100 ARG A C 1
ATOM 854 O O . ARG A 1 100 ? 19.346 -22.060 -24.832 1.00 88.06 100 ARG A O 1
ATOM 861 N N . THR A 1 101 ? 17.847 -20.601 -25.651 1.00 90.56 101 THR A N 1
ATOM 862 C CA . THR A 1 101 ? 18.385 -20.559 -27.026 1.00 90.56 101 THR A CA 1
ATOM 863 C C . THR A 1 101 ? 19.047 -19.230 -27.383 1.00 90.56 101 THR A C 1
ATOM 865 O O . THR A 1 101 ? 19.478 -19.066 -28.519 1.00 90.56 101 THR A O 1
ATOM 868 N N . LEU A 1 102 ? 19.069 -18.270 -26.454 1.00 86.12 102 LEU A N 1
ATOM 869 C CA . LEU A 1 102 ? 19.572 -16.903 -26.639 1.00 86.12 102 LEU A CA 1
ATOM 870 C C . LEU A 1 102 ? 18.943 -16.176 -27.840 1.00 86.12 102 LEU A C 1
ATOM 872 O O . LEU A 1 102 ? 19.607 -15.430 -28.553 1.00 86.12 102 LEU A O 1
ATOM 876 N N . LYS A 1 103 ? 17.641 -16.392 -28.062 1.00 88.00 103 LYS A N 1
ATOM 877 C CA . LYS A 1 103 ? 16.871 -15.675 -29.090 1.00 88.00 103 LYS A CA 1
ATOM 878 C C . LYS A 1 103 ? 16.010 -14.613 -28.428 1.00 88.00 103 LYS A C 1
ATOM 880 O O . LYS A 1 103 ? 15.327 -14.917 -27.455 1.00 88.00 103 LYS A O 1
ATOM 885 N N . ALA A 1 104 ? 16.028 -13.401 -28.968 1.00 85.38 104 ALA A N 1
ATOM 886 C CA . ALA A 1 104 ? 15.190 -12.299 -28.519 1.00 85.38 104 ALA A CA 1
ATOM 887 C C . ALA A 1 104 ? 14.223 -11.905 -29.636 1.00 85.38 104 ALA A C 1
ATOM 889 O O . ALA A 1 104 ? 14.642 -11.729 -30.780 1.00 85.38 104 ALA A O 1
ATOM 890 N N . VAL A 1 105 ? 12.945 -11.770 -29.301 1.00 86.50 105 VAL A N 1
ATOM 891 C CA . VAL A 1 105 ? 11.918 -11.234 -30.198 1.00 86.50 105 VAL A CA 1
ATOM 892 C C . VAL A 1 105 ? 11.474 -9.896 -29.632 1.00 86.50 105 VAL A C 1
ATOM 894 O O . VAL A 1 105 ? 11.170 -9.801 -28.444 1.00 86.50 105 VAL A O 1
ATOM 897 N N . VAL A 1 106 ? 11.478 -8.859 -30.471 1.00 87.62 106 VAL A N 1
ATOM 898 C CA . VAL A 1 106 ? 11.052 -7.506 -30.097 1.00 87.62 106 VAL A CA 1
ATOM 899 C C . VAL A 1 106 ? 9.638 -7.284 -30.615 1.00 87.62 106 VAL A C 1
ATOM 901 O O . VAL A 1 106 ? 9.401 -7.408 -31.814 1.00 87.62 106 VAL A O 1
ATOM 904 N N . SER A 1 107 ? 8.705 -6.972 -29.721 1.00 84.19 107 SER A N 1
ATOM 905 C CA . SER A 1 107 ? 7.281 -6.835 -30.042 1.00 84.19 107 SER A CA 1
ATOM 906 C C . SER A 1 107 ? 6.823 -5.379 -30.179 1.00 84.19 107 SER A C 1
ATOM 908 O O . SER A 1 107 ? 5.924 -5.105 -30.969 1.00 84.19 107 SER A O 1
ATOM 910 N N . TYR A 1 108 ? 7.433 -4.432 -29.452 1.00 83.50 108 TYR A N 1
ATOM 911 C CA . TYR A 1 108 ? 7.060 -3.008 -29.501 1.00 83.50 108 TYR A CA 1
ATOM 912 C C . TYR A 1 108 ? 8.288 -2.088 -29.340 1.00 83.50 108 TYR A C 1
ATOM 914 O O . TYR A 1 108 ? 9.370 -2.543 -28.970 1.00 83.50 108 TYR A O 1
ATOM 922 N N . GLY A 1 109 ? 8.131 -0.788 -29.616 1.00 83.25 109 GLY A N 1
ATOM 923 C CA . GLY A 1 109 ? 9.207 0.210 -29.503 1.00 83.25 109 GLY A CA 1
ATOM 924 C C . GLY A 1 109 ? 9.370 0.792 -28.086 1.00 83.25 109 GLY A C 1
ATOM 925 O O . GLY A 1 109 ? 8.365 1.009 -27.414 1.00 83.25 109 GLY A O 1
ATOM 926 N N . PRO A 1 110 ? 10.602 1.091 -27.629 1.00 79.62 110 PRO A N 1
ATOM 927 C CA . PRO A 1 110 ? 10.904 1.407 -26.232 1.00 79.62 110 PRO A CA 1
ATOM 928 C C . PRO A 1 110 ? 10.310 2.731 -25.718 1.00 79.62 110 PRO A C 1
ATOM 930 O O . PRO A 1 110 ? 10.309 3.744 -26.414 1.00 79.62 110 PRO A O 1
ATOM 933 N N . ASN A 1 111 ? 9.887 2.749 -24.446 1.00 81.38 111 ASN A N 1
ATOM 934 C CA . ASN A 1 111 ? 9.397 3.944 -23.742 1.00 81.38 111 ASN A CA 1
ATOM 935 C C . ASN A 1 111 ? 10.477 4.538 -22.827 1.00 81.38 111 ASN A C 1
ATOM 937 O O . ASN A 1 111 ? 11.063 3.848 -21.993 1.00 81.38 111 ASN A O 1
ATOM 941 N N . ILE A 1 112 ? 10.657 5.854 -22.941 1.00 77.12 112 ILE A N 1
ATOM 942 C CA . ILE A 1 112 ? 11.635 6.685 -22.227 1.00 77.12 112 ILE A CA 1
ATOM 943 C C . ILE A 1 112 ? 11.508 6.554 -20.698 1.00 77.12 112 ILE A C 1
ATOM 945 O O . ILE A 1 112 ? 12.505 6.668 -19.983 1.00 77.12 112 ILE A O 1
ATOM 949 N N . GLY A 1 113 ? 10.296 6.287 -20.197 1.00 76.19 113 GLY A N 1
ATOM 950 C CA . GLY A 1 113 ? 10.016 6.134 -18.768 1.00 76.19 113 GLY A CA 1
ATOM 951 C C . GLY A 1 113 ? 10.579 4.863 -18.122 1.00 76.19 113 GLY A C 1
ATOM 952 O O . GLY A 1 113 ? 10.667 4.817 -16.899 1.00 76.19 113 GLY A O 1
ATOM 953 N N . HIS A 1 114 ? 10.973 3.863 -18.916 1.00 77.56 114 HIS A N 1
ATOM 954 C CA . HIS A 1 114 ? 11.490 2.570 -18.438 1.00 77.56 114 HIS A CA 1
ATOM 955 C C . HIS A 1 114 ? 12.956 2.330 -18.824 1.00 77.56 114 HIS A C 1
ATOM 957 O O . HIS A 1 114 ? 13.455 1.212 -18.729 1.00 77.56 114 HIS A O 1
ATOM 963 N N . ILE A 1 115 ? 13.647 3.367 -19.304 1.00 80.94 115 ILE A N 1
ATOM 964 C CA . ILE A 1 115 ? 15.076 3.295 -19.604 1.00 80.94 115 ILE A CA 1
ATOM 965 C C . ILE A 1 115 ? 15.843 3.530 -18.294 1.00 80.94 115 ILE A C 1
ATOM 967 O O . ILE A 1 115 ? 15.555 4.510 -17.600 1.00 80.94 115 ILE A O 1
ATOM 971 N N . PRO A 1 116 ? 16.818 2.675 -17.934 1.00 78.12 116 PRO A N 1
ATOM 972 C CA . PRO A 1 116 ? 17.617 2.869 -16.734 1.00 78.12 116 PRO A CA 1
ATOM 973 C C . PRO A 1 116 ? 18.524 4.091 -16.906 1.00 78.12 116 PRO A C 1
ATOM 975 O O . PRO A 1 116 ? 19.591 4.024 -17.510 1.00 78.12 116 PRO A O 1
ATOM 978 N N . HIS A 1 117 ? 18.091 5.226 -16.362 1.00 75.56 117 HIS A N 1
ATOM 979 C CA . HIS A 1 117 ? 18.900 6.438 -16.290 1.00 75.56 117 HIS A CA 1
ATOM 980 C C . HIS A 1 117 ? 19.716 6.423 -14.998 1.00 75.56 117 HIS A C 1
ATOM 982 O O . HIS A 1 117 ? 19.166 6.305 -13.901 1.00 75.56 117 HIS A O 1
ATOM 988 N N . ASP A 1 118 ? 21.029 6.620 -15.095 1.00 71.94 118 ASP A N 1
ATOM 989 C CA . ASP A 1 118 ? 21.878 6.823 -13.910 1.00 71.94 118 ASP A CA 1
ATOM 990 C C . ASP A 1 118 ? 21.761 8.232 -13.309 1.00 71.94 118 ASP A C 1
ATOM 992 O O . ASP A 1 118 ? 22.397 8.557 -12.305 1.00 71.94 118 ASP A O 1
ATOM 996 N N . ILE A 1 119 ? 20.876 9.047 -13.880 1.00 69.12 119 ILE A N 1
ATOM 997 C CA . ILE A 1 119 ? 20.656 10.448 -13.551 1.00 69.12 119 ILE A CA 1
ATOM 998 C C . ILE A 1 119 ? 19.290 10.598 -12.859 1.00 69.12 119 ILE A C 1
ATOM 1000 O O . ILE A 1 119 ? 18.318 9.918 -13.192 1.00 69.12 119 ILE A O 1
ATOM 1004 N N . ARG A 1 120 ? 19.186 11.475 -11.851 1.00 64.25 120 ARG A N 1
ATOM 1005 C CA . ARG A 1 120 ? 17.931 11.680 -11.104 1.00 64.25 120 ARG A CA 1
ATOM 1006 C C . ARG A 1 120 ? 16.915 12.377 -12.002 1.00 64.25 120 ARG A C 1
ATOM 1008 O O . ARG A 1 120 ? 17.260 13.373 -12.605 1.00 64.25 120 ARG A O 1
ATOM 1015 N N . LEU A 1 121 ? 15.644 11.960 -11.967 1.00 62.72 121 LEU A N 1
ATOM 1016 C CA . LEU A 1 121 ? 14.526 12.477 -12.789 1.00 62.72 121 LEU A CA 1
ATOM 1017 C C . LEU A 1 121 ? 14.396 14.019 -12.908 1.00 62.72 121 LEU A C 1
ATOM 1019 O O . LEU A 1 121 ? 13.756 14.496 -13.837 1.00 62.72 121 LEU A O 1
ATOM 1023 N N . LYS A 1 122 ? 15.002 14.814 -12.013 1.00 57.94 122 LYS A N 1
ATOM 1024 C CA . LYS A 1 122 ? 15.054 16.280 -12.160 1.00 57.94 122 LYS A CA 1
ATOM 1025 C C . LYS A 1 122 ? 15.962 16.752 -13.304 1.00 57.94 122 LYS A C 1
ATOM 1027 O O . LYS A 1 122 ? 15.624 17.748 -13.932 1.00 57.94 122 LYS A O 1
ATOM 1032 N N . ASP A 1 123 ? 17.044 16.041 -13.594 1.00 53.22 123 ASP A N 1
ATOM 1033 C CA . ASP A 1 123 ? 18.059 16.457 -14.566 1.00 53.22 123 ASP A CA 1
ATOM 1034 C C . ASP A 1 123 ? 17.739 16.036 -16.029 1.00 53.22 123 ASP A C 1
ATOM 1036 O O . ASP A 1 123 ? 18.016 16.827 -16.930 1.00 53.22 123 ASP A O 1
ATOM 1040 N N . PRO A 1 124 ? 17.082 14.884 -16.325 1.00 53.91 124 PRO A N 1
ATOM 1041 C CA . PRO A 1 124 ? 16.675 14.512 -17.683 1.00 53.91 124 PRO A CA 1
ATOM 1042 C C . PRO A 1 124 ? 15.599 15.414 -18.303 1.00 53.91 124 PRO A C 1
ATOM 1044 O O . PRO A 1 124 ? 15.418 15.373 -19.518 1.00 53.91 124 PRO A O 1
ATOM 1047 N N . ASN A 1 125 ? 14.914 16.252 -17.515 1.00 54.03 125 ASN A N 1
ATOM 1048 C CA . ASN A 1 125 ? 13.947 17.225 -18.041 1.00 54.03 125 ASN A CA 1
ATOM 1049 C C . ASN A 1 125 ? 14.606 18.374 -18.830 1.00 54.03 125 ASN A C 1
ATOM 1051 O O . ASN A 1 125 ? 13.896 19.130 -19.490 1.00 54.03 125 ASN A O 1
ATOM 1055 N N . LEU A 1 126 ? 15.935 18.521 -18.753 1.00 52.94 126 LEU A N 1
ATOM 1056 C CA . LEU A 1 126 ? 16.706 19.500 -19.525 1.00 52.94 126 LEU A CA 1
ATOM 1057 C C . LEU A 1 126 ? 17.016 19.020 -20.963 1.00 52.94 126 LEU A C 1
ATOM 1059 O O . LEU A 1 126 ? 16.773 19.798 -21.882 1.00 52.94 126 LEU A O 1
ATOM 1063 N N . PRO A 1 127 ? 17.485 17.773 -21.208 1.00 62.75 127 PRO A N 1
ATOM 1064 C CA . PRO A 1 127 ? 17.713 17.261 -22.568 1.00 62.75 127 PRO A CA 1
ATOM 1065 C C . PRO A 1 127 ? 16.483 16.618 -23.235 1.00 62.75 127 PRO A C 1
ATOM 1067 O O . PRO A 1 127 ? 16.353 16.674 -24.455 1.00 62.75 127 PRO A O 1
ATOM 1070 N N . LEU A 1 128 ? 15.567 16.010 -22.473 1.00 61.28 128 LEU A N 1
ATOM 1071 C CA . LEU A 1 128 ? 14.365 15.352 -22.994 1.00 61.28 128 LEU A CA 1
ATOM 1072 C C . LEU A 1 128 ? 13.144 16.020 -22.359 1.00 61.28 128 LEU A C 1
ATOM 1074 O O . LEU A 1 128 ? 12.754 15.695 -21.237 1.00 61.28 128 LEU A O 1
ATOM 1078 N N . ARG A 1 129 ? 12.527 16.976 -23.065 1.00 59.03 129 ARG A N 1
ATOM 1079 C CA . ARG A 1 129 ? 11.313 17.681 -22.615 1.00 59.03 129 ARG A CA 1
ATOM 1080 C C . ARG A 1 129 ? 10.098 16.739 -22.653 1.00 59.03 129 ARG A C 1
ATOM 1082 O O . ARG A 1 129 ? 9.210 16.883 -23.486 1.00 59.03 129 ARG A O 1
ATOM 1089 N N . SER A 1 130 ? 10.081 15.737 -21.776 1.00 62.19 130 SER A N 1
ATOM 1090 C CA . SER A 1 130 ? 8.988 14.773 -21.640 1.00 62.19 130 SER A CA 1
ATOM 1091 C C . SER A 1 130 ? 7.850 15.361 -20.794 1.00 62.19 130 SER A C 1
ATOM 1093 O O . SER A 1 130 ? 8.079 16.111 -19.844 1.00 62.19 130 SER A O 1
ATOM 1095 N N . GLY A 1 131 ? 6.598 15.049 -21.146 1.00 57.41 131 GLY A N 1
ATOM 1096 C CA . GLY A 1 131 ? 5.389 15.663 -20.571 1.00 57.41 131 GLY A CA 1
ATOM 1097 C C . GLY A 1 131 ? 5.154 15.424 -19.072 1.00 57.41 131 GLY A C 1
ATOM 1098 O O . GLY A 1 131 ? 4.256 16.034 -18.498 1.00 57.41 131 GLY A O 1
ATOM 1099 N N . ASN A 1 132 ? 5.982 14.611 -18.412 1.00 54.19 132 ASN A N 1
ATOM 1100 C CA . ASN A 1 132 ? 5.842 14.271 -16.993 1.00 54.19 132 ASN A CA 1
ATOM 1101 C C . ASN A 1 132 ? 6.173 15.434 -16.029 1.00 54.19 132 ASN A C 1
ATOM 1103 O O . ASN A 1 132 ? 6.063 15.266 -14.816 1.00 54.19 132 ASN A O 1
ATOM 1107 N N . GLY A 1 133 ? 6.579 16.605 -16.542 1.00 46.94 133 GLY A N 1
ATOM 1108 C CA . GLY A 1 133 ? 6.914 17.801 -15.757 1.00 46.94 133 GLY A CA 1
ATOM 1109 C C . GLY A 1 133 ? 5.837 18.895 -15.678 1.00 46.94 133 GLY A C 1
ATOM 1110 O O . GLY A 1 133 ? 6.059 19.896 -14.997 1.00 46.94 133 GLY A O 1
ATOM 1111 N N . ARG A 1 134 ? 4.682 18.769 -16.350 1.00 44.62 134 ARG A N 1
ATOM 1112 C CA . ARG A 1 134 ? 3.597 19.764 -16.227 1.00 44.62 134 ARG A CA 1
ATOM 1113 C C . ARG A 1 134 ? 2.604 19.362 -15.135 1.00 44.62 134 ARG A C 1
ATOM 1115 O O . ARG A 1 134 ? 1.657 18.636 -15.403 1.00 44.62 134 ARG A O 1
ATOM 1122 N N . GLY A 1 135 ? 2.799 19.899 -13.928 1.00 47.84 135 GLY A N 1
ATOM 1123 C CA . GLY A 1 135 ? 1.730 20.003 -12.929 1.00 47.84 135 GLY A CA 1
ATOM 1124 C C . GLY A 1 135 ? 2.170 19.800 -11.483 1.00 47.84 135 GLY A C 1
ATOM 1125 O O . GLY A 1 135 ? 2.101 18.684 -10.977 1.00 47.84 135 GLY A O 1
ATOM 1126 N N . GLN A 1 136 ? 2.574 20.888 -10.819 1.00 44.59 136 GLN A N 1
ATOM 1127 C CA . GLN A 1 136 ? 2.381 21.120 -9.379 1.00 44.59 136 GLN A CA 1
ATOM 1128 C C . GLN A 1 136 ? 2.810 22.558 -9.038 1.00 44.59 136 GLN A C 1
ATOM 1130 O O . GLN A 1 136 ? 3.841 22.784 -8.422 1.00 44.59 136 GLN A O 1
ATOM 1135 N N . ASN A 1 137 ? 2.015 23.525 -9.495 1.00 36.44 137 ASN A N 1
ATOM 1136 C CA . ASN A 1 137 ? 1.863 24.804 -8.807 1.00 36.44 137 ASN A CA 1
ATOM 1137 C C . ASN A 1 137 ? 0.378 24.880 -8.436 1.00 36.44 137 ASN A C 1
ATOM 1139 O O . ASN A 1 137 ? -0.460 25.118 -9.306 1.00 36.44 137 ASN A O 1
ATOM 1143 N N . ILE A 1 138 ? 0.078 24.552 -7.181 1.00 38.75 138 ILE A N 1
ATOM 1144 C CA . ILE A 1 138 ? -1.005 25.183 -6.423 1.00 38.75 138 ILE A CA 1
ATOM 1145 C C . ILE A 1 138 ? -0.287 26.152 -5.494 1.00 38.75 138 ILE A C 1
ATOM 1147 O O . ILE A 1 138 ? 0.717 25.696 -4.894 1.00 38.75 138 ILE A O 1
#

Foldseek 3Di:
DVVVVVLVVVQVPVLVVVCVVCVVVLVVLVVVLVVVVVVVVVCVVVVPDPDDPPDCVVNVVSVVVSVCNCCSSPPHRDDPDPDDDDDDQDPPVFWDAPPVVRDIDGDDDDDPVRDDDPDPPVPVCVVDVDPPPPDDDD

Radius of gyration: 26.12 Å; chains: 1; bounding box: 51×46×70 Å

Sequence (138 aa):
MQEEDLKRTKKFGSEKVCLGSSFAEHNRMKRNLYYFKSLFLWNEKTRNLPTQTRSPIVYNSFLYRYSNSTYCSAFPYQKTMKRRIKRIELPTHYSEVNHRTLKAVVSYGPNIGHIPHDIRLKDPNLPLRSGNGRGQNI

Organism: Hibiscus trionum (NCBI:txid183268)

pLDDT: mean 72.69, std 11.95, range [36.44, 90.56]